Protein AF-A0A844G6V7-F1 (afdb_monomer)

Secondary structure (DSSP, 8-state):
----------SS-HHHHHHHHHHHHHHHHHHHHHTTGGGS-HHHHHHHHHHHHHHHHHHHHHHHS-TTSSGGGS-HHHHHHHH--SS----S-TT-HHHHHHHHHHHHHHHHHHHHHHHHHT-

Sequence (123 aa):
MSLDFSDWSFGGNAEREEEVINFLQELFTDFWLDKHLENLSDSKQELYCRNLNWLGEILVMHAVADPRSPEAQMTPHELFMANVNETEGPLLDPDDDVAQNEFDIVCGKLYRYLCEREQEQNI

Mean predicted aligned error: 3.95 Å

Structure (mmCIF, N/CA/C/O backbone):
data_AF-A0A844G6V7-F1
#
_entry.id   AF-A0A844G6V7-F1
#
loop_
_atom_site.group_PDB
_atom_site.id
_atom_site.type_symbol
_atom_site.label_atom_id
_atom_site.label_alt_id
_atom_site.label_comp_id
_atom_site.label_asym_id
_atom_site.label_entity_id
_atom_site.label_seq_id
_atom_site.pdbx_PDB_ins_code
_atom_site.Cartn_x
_atom_site.Cartn_y
_atom_site.Cartn_z
_atom_site.occupancy
_atom_site.B_iso_or_equiv
_atom_site.auth_seq_id
_atom_site.auth_comp_id
_atom_site.auth_asym_id
_atom_site.auth_atom_id
_atom_site.pdbx_PDB_model_num
ATOM 1 N N . MET A 1 1 ? 0.978 15.819 12.653 1.00 44.16 1 MET A N 1
ATOM 2 C CA . MET A 1 1 ? 1.774 14.608 12.392 1.00 44.16 1 MET A CA 1
ATOM 3 C C . MET A 1 1 ? 2.008 14.603 10.893 1.00 44.16 1 MET A C 1
ATOM 5 O O . MET A 1 1 ? 1.024 14.724 10.178 1.00 44.16 1 MET A O 1
ATOM 9 N N . SER A 1 2 ? 3.257 14.649 10.427 1.00 51.53 2 SER A N 1
ATOM 10 C CA . SER A 1 2 ? 3.523 14.383 9.006 1.00 51.53 2 SER A CA 1
ATOM 11 C C . SER A 1 2 ? 3.351 12.881 8.837 1.00 51.53 2 SER A C 1
ATOM 13 O O . SER A 1 2 ? 3.943 12.141 9.621 1.00 51.53 2 SER A O 1
ATOM 15 N N . LEU A 1 3 ? 2.488 12.443 7.925 1.00 61.53 3 LEU A N 1
ATOM 16 C CA . LEU A 1 3 ? 2.431 11.033 7.555 1.00 61.53 3 LEU A CA 1
ATOM 17 C C . LEU A 1 3 ? 3.737 10.730 6.829 1.00 61.53 3 LEU A C 1
ATOM 19 O O . LEU A 1 3 ? 3.997 11.305 5.777 1.00 61.53 3 LEU A O 1
ATOM 23 N N . ASP A 1 4 ? 4.596 9.934 7.454 1.00 65.19 4 ASP A N 1
ATOM 24 C CA . ASP A 1 4 ? 5.916 9.604 6.923 1.00 65.19 4 ASP A CA 1
ATOM 25 C C . ASP A 1 4 ? 5.824 8.290 6.139 1.00 65.19 4 ASP A C 1
ATOM 27 O O . ASP A 1 4 ? 6.245 7.225 6.592 1.00 65.19 4 ASP A O 1
ATOM 31 N N . PHE A 1 5 ? 5.151 8.368 4.989 1.00 67.25 5 PHE A N 1
ATOM 32 C CA . PHE A 1 5 ? 5.105 7.314 3.971 1.00 67.25 5 PHE A CA 1
ATOM 33 C C . PHE A 1 5 ? 6.228 7.540 2.952 1.00 67.25 5 PHE A C 1
ATOM 35 O O . PHE A 1 5 ? 5.986 7.629 1.745 1.00 67.25 5 PHE A O 1
ATOM 42 N N . SER A 1 6 ? 7.448 7.792 3.416 1.00 60.06 6 SER A N 1
ATOM 43 C CA . SER A 1 6 ? 8.507 8.262 2.529 1.00 60.06 6 SER A CA 1
ATOM 44 C C . SER A 1 6 ? 9.875 7.843 3.014 1.00 60.06 6 SER A C 1
ATOM 46 O O . SER A 1 6 ? 10.422 8.454 3.917 1.00 60.06 6 SER A O 1
ATOM 48 N N . ASP A 1 7 ? 10.386 6.795 2.375 1.00 71.50 7 ASP A N 1
ATOM 49 C CA . ASP A 1 7 ? 11.798 6.610 1.999 1.00 71.50 7 ASP A CA 1
ATOM 50 C C . ASP A 1 7 ? 11.965 5.330 1.143 1.00 71.50 7 ASP A C 1
ATOM 52 O O . ASP A 1 7 ? 13.059 4.772 1.031 1.00 71.50 7 ASP A O 1
ATOM 56 N N . TRP A 1 8 ? 10.883 4.824 0.526 1.00 87.06 8 TRP A N 1
ATOM 57 C CA . TRP A 1 8 ? 10.959 3.610 -0.282 1.00 87.06 8 TRP A CA 1
ATOM 58 C C . TRP A 1 8 ? 11.778 3.884 -1.539 1.00 87.06 8 TRP A C 1
ATOM 60 O O . TRP A 1 8 ? 11.407 4.698 -2.380 1.00 87.06 8 TRP A O 1
ATOM 70 N N . SER A 1 9 ? 12.890 3.178 -1.678 1.00 84.81 9 SER A N 1
ATOM 71 C CA . SER A 1 9 ? 13.663 3.124 -2.910 1.00 84.81 9 SER A CA 1
ATOM 72 C C . SER A 1 9 ? 14.351 1.772 -2.980 1.00 84.81 9 SER A C 1
ATOM 74 O O . SER A 1 9 ? 14.876 1.276 -1.980 1.00 84.81 9 SER A O 1
ATOM 76 N N . PHE A 1 10 ? 14.332 1.163 -4.161 1.00 86.50 10 PHE A N 1
ATOM 77 C CA . PHE A 1 10 ? 14.951 -0.140 -4.388 1.00 86.50 10 PHE A CA 1
ATOM 78 C C . PHE A 1 10 ? 16.223 -0.029 -5.243 1.00 86.50 10 PHE A C 1
ATOM 80 O O . PHE A 1 10 ? 17.095 -0.896 -5.180 1.00 86.50 10 PHE A O 1
ATOM 87 N N . GLY A 1 11 ? 16.380 1.063 -5.998 1.00 78.38 11 GLY A N 1
ATOM 88 C CA . GLY A 1 11 ? 17.553 1.335 -6.826 1.00 78.38 11 GLY A CA 1
ATOM 89 C C . GLY A 1 11 ? 17.434 0.800 -8.256 1.00 78.38 11 GLY A C 1
ATOM 90 O O . GLY A 1 11 ? 18.423 0.313 -8.808 1.00 78.38 11 GLY A O 1
ATOM 91 N N . GLY A 1 12 ? 16.238 0.877 -8.851 1.00 81.25 12 GLY A N 1
ATOM 92 C CA . GLY A 1 12 ? 15.944 0.441 -10.219 1.00 81.25 12 GLY A CA 1
ATOM 93 C C . GLY A 1 12 ? 15.713 1.592 -11.207 1.00 81.25 12 GLY A C 1
ATOM 94 O O . GLY A 1 12 ? 16.523 2.511 -11.344 1.00 81.25 12 GLY A O 1
ATOM 95 N N . ASN A 1 13 ? 14.611 1.518 -11.957 1.00 89.56 13 ASN A N 1
ATOM 96 C CA . ASN A 1 13 ? 14.187 2.609 -12.834 1.00 89.56 13 ASN A CA 1
ATOM 97 C C . ASN A 1 13 ? 13.553 3.726 -11.988 1.00 89.56 13 ASN A C 1
ATOM 99 O O . ASN A 1 13 ? 12.433 3.568 -11.517 1.00 89.56 13 ASN A O 1
ATOM 103 N N . ALA A 1 14 ? 14.255 4.851 -11.841 1.00 91.62 14 ALA A N 1
ATOM 104 C CA . ALA A 1 14 ? 13.828 5.967 -10.995 1.00 91.62 14 ALA A CA 1
ATOM 105 C C . ALA A 1 14 ? 12.475 6.580 -11.396 1.00 91.62 14 ALA A C 1
ATOM 107 O O . ALA A 1 14 ? 11.679 6.894 -10.520 1.00 91.62 14 ALA A O 1
ATOM 108 N N . GLU A 1 15 ? 12.189 6.711 -12.697 1.00 93.00 15 GLU A N 1
ATOM 109 C CA . GLU A 1 15 ? 10.898 7.236 -13.174 1.00 93.00 15 GLU A CA 1
ATOM 110 C C . GLU A 1 15 ? 9.757 6.293 -12.778 1.00 93.00 15 GLU A C 1
ATOM 112 O O . GLU A 1 15 ? 8.691 6.726 -12.349 1.00 93.00 15 GLU A O 1
ATOM 117 N N . ARG A 1 16 ? 10.016 4.985 -12.856 1.00 93.81 16 ARG A N 1
ATOM 118 C CA . ARG A 1 16 ? 9.051 3.963 -12.459 1.00 93.81 16 ARG A CA 1
ATOM 119 C C . ARG A 1 16 ? 8.859 3.889 -10.942 1.00 93.81 16 ARG A C 1
ATOM 121 O O . ARG A 1 16 ? 7.730 3.711 -10.495 1.00 93.81 16 ARG A O 1
ATOM 128 N N . GLU A 1 17 ? 9.933 4.016 -10.160 1.00 94.00 17 GLU A N 1
ATOM 129 C CA . GLU A 1 17 ? 9.829 4.121 -8.698 1.00 94.00 17 GLU A CA 1
ATOM 130 C C . GLU A 1 17 ? 8.961 5.325 -8.321 1.00 94.00 17 GLU A C 1
ATOM 132 O O . GLU A 1 17 ? 8.000 5.165 -7.577 1.00 94.00 17 GLU A O 1
ATOM 137 N N . GLU A 1 18 ? 9.244 6.503 -8.885 1.00 94.38 18 GLU A N 1
ATOM 138 C CA . GLU A 1 18 ? 8.504 7.737 -8.603 1.00 94.38 18 GLU A CA 1
ATOM 139 C C . GLU A 1 18 ? 7.015 7.617 -8.960 1.00 94.38 18 GLU A C 1
ATOM 141 O O . GLU A 1 18 ? 6.159 8.016 -8.171 1.00 94.38 18 GLU A O 1
ATOM 146 N N . GLU A 1 19 ? 6.684 7.018 -10.106 1.00 95.81 19 GLU A N 1
ATOM 147 C CA . GLU A 1 19 ? 5.296 6.782 -10.520 1.00 95.81 19 GLU A CA 1
ATOM 148 C C . GLU A 1 19 ? 4.520 5.942 -9.488 1.00 95.81 19 GLU A C 1
ATOM 150 O O . GLU A 1 19 ? 3.410 6.301 -9.086 1.00 95.81 19 GLU A O 1
ATOM 155 N N . VAL A 1 20 ? 5.112 4.833 -9.035 1.00 96.25 20 VAL A N 1
ATOM 156 C CA . VAL A 1 20 ? 4.483 3.926 -8.066 1.00 96.25 20 VAL A CA 1
ATOM 157 C C . VAL A 1 20 ? 4.419 4.558 -6.677 1.00 96.25 20 VAL A C 1
ATOM 159 O O . VAL A 1 20 ? 3.378 4.477 -6.026 1.00 96.25 20 VAL A O 1
ATOM 162 N N . ILE A 1 21 ? 5.484 5.235 -6.239 1.00 95.38 21 ILE A N 1
ATOM 163 C CA . ILE A 1 21 ? 5.529 5.941 -4.951 1.00 95.38 21 ILE A CA 1
ATOM 164 C C . ILE A 1 21 ? 4.434 7.006 -4.891 1.00 95.38 21 ILE A C 1
ATOM 166 O O . ILE A 1 21 ? 3.682 7.034 -3.920 1.00 95.38 21 ILE A O 1
ATOM 170 N N . ASN A 1 22 ? 4.294 7.833 -5.930 1.00 95.38 22 ASN A N 1
ATOM 171 C CA . ASN A 1 22 ? 3.292 8.898 -5.961 1.00 95.38 22 ASN A CA 1
ATOM 172 C C . ASN A 1 22 ? 1.866 8.340 -5.855 1.00 95.38 22 ASN A C 1
ATOM 174 O O . ASN A 1 22 ? 1.078 8.827 -5.044 1.00 95.38 22 ASN A O 1
ATOM 178 N N . PHE A 1 23 ? 1.551 7.281 -6.610 1.00 96.81 23 PHE A N 1
ATOM 179 C CA . PHE A 1 23 ? 0.250 6.613 -6.523 1.00 96.81 23 PHE A CA 1
ATOM 180 C C . PHE A 1 23 ? -0.032 6.075 -5.112 1.00 96.81 23 PHE A C 1
ATOM 182 O O . PHE A 1 23 ? -1.122 6.275 -4.575 1.00 96.81 23 PHE A O 1
ATOM 189 N N . LEU A 1 24 ? 0.944 5.400 -4.499 1.00 97.00 24 LEU A N 1
ATOM 190 C CA . LEU A 1 24 ? 0.778 4.809 -3.171 1.00 97.00 24 LEU A CA 1
ATOM 191 C C . LEU A 1 24 ? 0.665 5.875 -2.082 1.00 97.00 24 LEU A C 1
ATOM 193 O O . LEU A 1 24 ? -0.172 5.743 -1.195 1.00 97.00 24 LEU A O 1
ATOM 197 N N . GLN A 1 25 ? 1.448 6.951 -2.161 1.00 95.06 25 GLN A N 1
ATOM 198 C CA . GLN A 1 25 ? 1.361 8.064 -1.217 1.00 95.06 25 GLN A CA 1
ATOM 199 C C . GLN A 1 25 ? 0.003 8.759 -1.274 1.00 95.06 25 GLN A C 1
ATOM 201 O O . GLN A 1 25 ? -0.568 9.043 -0.219 1.00 95.06 25 GLN A O 1
ATOM 206 N N . GLU A 1 26 ? -0.530 9.001 -2.474 1.00 95.44 26 GLU A N 1
ATOM 207 C CA . GLU A 1 26 ? -1.875 9.551 -2.654 1.00 95.44 26 GLU A CA 1
ATOM 208 C C . GLU A 1 26 ? -2.923 8.607 -2.052 1.00 95.44 26 GLU A C 1
ATOM 210 O O . GLU A 1 26 ? -3.671 8.998 -1.157 1.00 95.44 26 GLU A O 1
ATOM 215 N N . LEU A 1 27 ? -2.901 7.327 -2.441 1.00 96.88 27 LEU A N 1
ATOM 216 C CA . LEU A 1 27 ? -3.837 6.322 -1.940 1.00 96.88 27 LEU A CA 1
ATOM 217 C C . LEU A 1 27 ? -3.788 6.177 -0.409 1.00 96.88 27 LEU A C 1
ATOM 219 O O . LEU A 1 27 ? -4.832 6.112 0.240 1.00 96.88 27 LEU A O 1
ATOM 223 N N . PHE A 1 28 ? -2.594 6.117 0.183 1.00 96.69 28 PHE A N 1
ATOM 224 C CA . PHE A 1 28 ? -2.432 5.930 1.626 1.00 96.69 28 PHE A CA 1
ATOM 225 C C . PHE A 1 28 ? -2.840 7.180 2.399 1.00 96.69 28 PHE A C 1
ATOM 227 O O . PHE A 1 28 ? -3.454 7.058 3.459 1.00 96.69 28 PHE A O 1
ATOM 234 N N . THR A 1 29 ? -2.534 8.369 1.876 1.00 95.50 29 THR A N 1
ATOM 235 C CA . THR A 1 29 ? -2.934 9.640 2.491 1.00 95.50 29 THR A CA 1
ATOM 236 C C . THR A 1 29 ? -4.448 9.792 2.479 1.00 95.50 29 THR A C 1
ATOM 238 O O . THR A 1 29 ? -5.034 10.080 3.523 1.00 95.50 29 THR A O 1
ATOM 241 N N . ASP A 1 30 ? -5.088 9.535 1.340 1.00 95.94 30 ASP A N 1
ATOM 242 C CA . ASP A 1 30 ? -6.540 9.629 1.224 1.00 95.94 30 ASP A CA 1
ATOM 243 C C . ASP 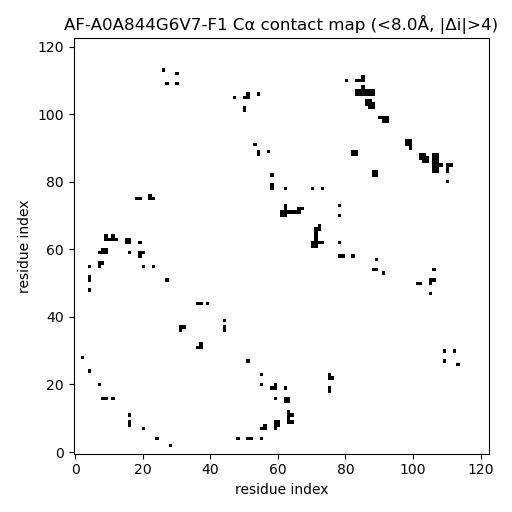A 1 30 ? -7.225 8.599 2.130 1.00 95.94 30 ASP A C 1
ATOM 245 O O . ASP A 1 30 ? -8.096 8.949 2.925 1.00 95.94 30 ASP A O 1
ATOM 249 N N . PHE A 1 31 ? -6.760 7.344 2.115 1.00 97.06 31 PHE A N 1
ATOM 250 C CA . PHE A 1 31 ? -7.253 6.303 3.020 1.00 97.06 31 PHE A CA 1
ATOM 251 C C . PHE A 1 31 ? -7.117 6.704 4.491 1.00 97.06 31 PHE A C 1
ATOM 253 O O . PHE A 1 31 ? -8.036 6.484 5.287 1.00 97.06 31 PHE A O 1
ATOM 260 N N . TRP A 1 32 ? -5.974 7.290 4.857 1.00 96.88 32 TRP A N 1
ATOM 261 C CA . TRP A 1 32 ? -5.704 7.720 6.221 1.00 96.88 32 TRP A CA 1
ATOM 262 C C . TRP A 1 32 ? -6.707 8.771 6.690 1.00 96.88 32 TRP A C 1
ATOM 264 O O . TRP A 1 32 ? -7.277 8.632 7.775 1.00 96.88 32 TRP A O 1
ATOM 274 N N . LEU A 1 33 ? -6.930 9.797 5.869 1.00 96.06 33 LEU A N 1
ATOM 275 C CA . LEU A 1 33 ? -7.805 10.920 6.191 1.00 96.06 33 LEU A CA 1
ATOM 276 C C . LEU A 1 33 ? -9.286 10.521 6.146 1.00 96.06 33 LEU A C 1
ATOM 278 O O . LEU A 1 33 ? -10.024 10.808 7.090 1.00 96.06 33 LEU A O 1
ATOM 282 N N . ASP A 1 34 ? -9.715 9.805 5.106 1.00 96.69 34 ASP A N 1
ATOM 283 C CA . ASP A 1 34 ? -11.120 9.435 4.900 1.00 96.69 34 ASP A CA 1
ATOM 284 C C . ASP A 1 34 ? -11.615 8.415 5.926 1.00 96.69 34 ASP A C 1
ATOM 286 O O . ASP A 1 34 ? -12.775 8.442 6.344 1.00 96.69 34 ASP A O 1
ATOM 290 N N . LYS A 1 35 ? -10.744 7.496 6.360 1.00 96.31 35 LYS A N 1
ATOM 291 C CA . LYS A 1 35 ? -11.076 6.537 7.424 1.00 96.31 35 LYS A CA 1
ATOM 292 C C . LYS A 1 35 ? -10.729 7.059 8.820 1.00 96.31 35 LYS A C 1
ATOM 294 O O . LYS A 1 35 ? -10.877 6.307 9.788 1.00 96.31 35 LYS A O 1
ATOM 299 N N . HIS A 1 36 ? -10.340 8.331 8.939 1.00 96.12 36 HIS A N 1
ATOM 300 C CA . HIS A 1 36 ? -10.078 9.015 10.204 1.00 96.12 36 HIS A CA 1
ATOM 301 C C . HIS A 1 36 ? -9.061 8.284 11.091 1.00 96.12 36 HIS A C 1
ATOM 303 O O . HIS A 1 36 ? -9.255 8.145 12.308 1.00 96.12 36 HIS A O 1
ATOM 309 N N . LEU A 1 37 ? -7.993 7.754 10.487 1.00 96.06 37 LEU A N 1
ATOM 310 C CA . LEU A 1 37 ? -7.005 6.950 11.204 1.00 96.06 37 LEU A CA 1
ATOM 311 C C . LEU A 1 37 ? -6.257 7.775 12.264 1.00 96.06 37 LEU A C 1
ATOM 313 O O . LEU A 1 37 ? -5.883 7.227 13.299 1.00 96.06 37 LEU A O 1
ATOM 317 N N . GLU A 1 38 ? -6.153 9.096 12.091 1.00 94.44 38 GLU A N 1
ATOM 318 C CA . GLU A 1 38 ? -5.594 10.041 13.068 1.00 94.44 38 GLU A CA 1
ATOM 319 C C . GLU A 1 38 ? -6.366 10.103 14.394 1.00 94.44 38 GLU A C 1
ATOM 321 O O . GLU A 1 38 ? -5.831 10.567 15.402 1.00 94.44 38 GLU A O 1
ATOM 326 N N . ASN A 1 39 ? -7.616 9.629 14.407 1.00 96.56 39 ASN A N 1
ATOM 327 C CA . ASN A 1 39 ? -8.461 9.589 15.601 1.00 96.56 39 ASN A CA 1
ATOM 328 C C . ASN A 1 39 ? -8.386 8.242 16.338 1.00 96.56 39 ASN A C 1
ATOM 330 O O . ASN A 1 39 ? -9.018 8.066 17.384 1.00 96.56 39 ASN A O 1
ATOM 334 N N . LEU A 1 40 ? -7.638 7.268 15.808 1.00 95.56 40 LEU A N 1
ATOM 335 C CA . LEU A 1 40 ? -7.394 5.996 16.484 1.00 95.56 40 LEU A CA 1
ATOM 336 C C . LEU A 1 40 ? -6.377 6.159 17.622 1.00 95.56 40 LEU A C 1
ATOM 338 O O . LEU A 1 40 ? -5.688 7.167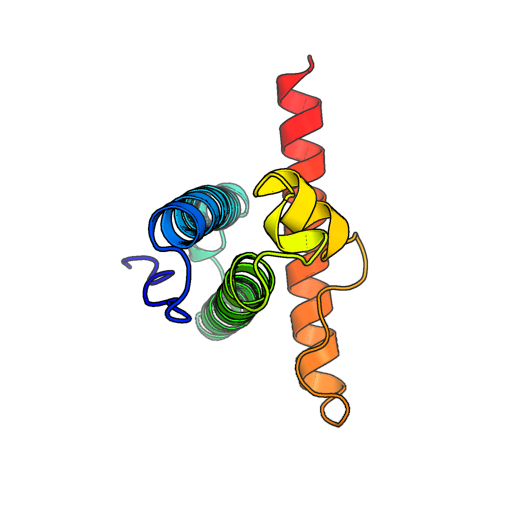 17.723 1.00 95.56 40 LEU A O 1
ATOM 342 N N . SER A 1 41 ? -6.259 5.149 18.487 1.00 96.88 41 SER A N 1
ATOM 343 C CA . SER A 1 41 ? -5.196 5.118 19.500 1.00 96.88 41 SER A CA 1
ATOM 344 C C . SER A 1 41 ? -3.813 5.057 18.851 1.00 96.88 41 SER A C 1
ATOM 346 O O . SER A 1 41 ? -3.670 4.425 17.806 1.00 96.88 41 SER A O 1
ATOM 348 N N . ASP A 1 42 ? -2.794 5.598 19.519 1.00 94.69 42 ASP A N 1
ATOM 349 C CA . ASP A 1 42 ? -1.401 5.606 19.042 1.00 94.69 42 ASP A CA 1
ATOM 350 C C . ASP A 1 42 ? -0.937 4.226 18.552 1.00 94.69 42 ASP A C 1
ATOM 352 O O . ASP A 1 42 ? -0.419 4.096 17.450 1.00 94.69 42 ASP A O 1
ATOM 356 N N . SER A 1 43 ? -1.238 3.165 19.309 1.00 95.06 43 SER A N 1
ATOM 357 C CA . SER A 1 43 ? -0.896 1.784 18.935 1.00 95.06 43 SER A CA 1
ATOM 358 C C . SE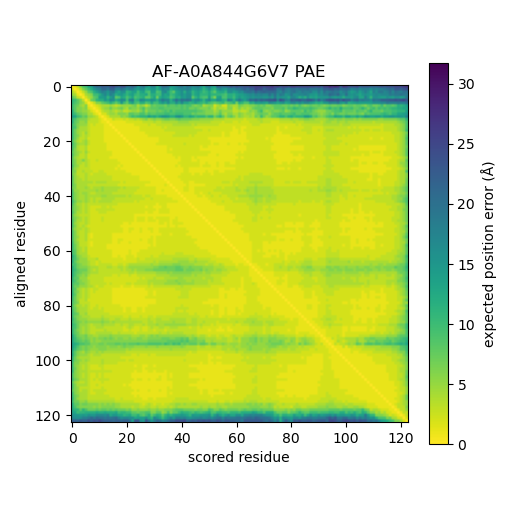R A 1 43 ? -1.546 1.308 17.633 1.00 95.06 43 SER A C 1
ATOM 360 O O . SER A 1 43 ? -0.970 0.508 16.901 1.00 95.06 43 SER A O 1
ATOM 362 N N . LYS A 1 44 ? -2.760 1.778 17.330 1.00 95.25 44 LYS A N 1
ATOM 363 C CA . LYS A 1 44 ? -3.444 1.451 16.075 1.00 95.25 44 LYS A CA 1
ATOM 364 C C . LYS A 1 44 ? -2.879 2.278 14.932 1.00 95.25 44 LYS A C 1
ATOM 366 O O . LYS A 1 44 ? -2.706 1.728 13.854 1.00 95.25 44 LYS A O 1
ATOM 371 N N . GLN A 1 45 ? -2.591 3.559 15.164 1.00 95.38 45 GLN A N 1
ATOM 372 C CA . GLN A 1 45 ? -1.936 4.411 14.170 1.00 95.38 45 GLN A CA 1
ATOM 373 C C . GLN A 1 45 ? -0.586 3.820 13.762 1.00 95.38 45 GLN A C 1
ATOM 375 O O . GLN A 1 45 ? -0.331 3.655 12.575 1.00 95.38 45 GLN A O 1
ATOM 380 N N . GLU A 1 46 ? 0.225 3.400 14.735 1.00 94.25 46 GLU A N 1
ATOM 381 C CA . GLU A 1 46 ? 1.504 2.729 14.497 1.00 94.25 46 GLU A CA 1
ATOM 382 C C . GLU A 1 46 ? 1.333 1.432 13.695 1.00 94.25 46 GLU A C 1
ATOM 384 O O . GLU A 1 46 ? 2.057 1.213 12.725 1.00 94.25 46 GLU A O 1
ATOM 389 N N . LEU A 1 47 ? 0.333 0.608 14.035 1.00 95.19 47 LEU A N 1
ATOM 390 C CA . LEU A 1 47 ? 0.015 -0.605 13.279 1.00 95.19 47 LEU A CA 1
ATOM 391 C C . LEU A 1 47 ? -0.335 -0.289 11.819 1.00 95.19 47 LEU A C 1
ATOM 393 O O . LEU A 1 47 ? 0.176 -0.956 10.923 1.00 95.19 47 LEU A O 1
ATOM 397 N N . TYR A 1 48 ? -1.180 0.712 11.554 1.00 96.62 48 TYR A N 1
ATOM 398 C CA . TYR A 1 48 ? -1.501 1.097 10.176 1.00 96.62 48 TYR A CA 1
ATOM 399 C C . TYR A 1 48 ? -0.280 1.658 9.447 1.00 96.62 48 TYR A C 1
ATOM 401 O O . TYR A 1 48 ? 0.010 1.191 8.352 1.00 96.62 48 TYR A O 1
ATOM 409 N N . CYS A 1 49 ? 0.465 2.591 10.049 1.00 94.75 49 CYS A N 1
ATOM 410 C CA . CYS A 1 49 ? 1.675 3.156 9.445 1.00 94.75 49 CYS A CA 1
ATOM 411 C C . CYS A 1 49 ? 2.679 2.069 9.062 1.00 94.75 49 CYS A C 1
ATOM 413 O O . CYS A 1 49 ? 3.151 2.044 7.930 1.00 94.75 49 CYS A O 1
ATOM 415 N N . ARG A 1 50 ? 2.978 1.144 9.983 1.00 94.69 50 ARG A N 1
ATOM 416 C CA . ARG A 1 50 ? 3.933 0.055 9.750 1.00 94.69 50 ARG A CA 1
ATOM 417 C C . ARG A 1 50 ? 3.509 -0.825 8.575 1.00 94.69 50 ARG A C 1
ATOM 419 O O . ARG A 1 50 ? 4.309 -1.070 7.683 1.00 94.69 50 ARG A O 1
ATOM 426 N N . ASN A 1 51 ? 2.254 -1.275 8.566 1.00 96.75 51 ASN A N 1
ATOM 427 C CA . ASN A 1 51 ? 1.752 -2.163 7.517 1.00 96.75 51 ASN A CA 1
ATOM 428 C C . ASN A 1 51 ? 1.625 -1.451 6.162 1.00 96.75 51 ASN A C 1
ATOM 430 O O . ASN A 1 51 ? 1.957 -2.036 5.140 1.00 96.75 51 ASN A O 1
ATOM 434 N N . LEU A 1 52 ? 1.204 -0.184 6.130 1.00 96.94 52 LEU A N 1
ATOM 435 C CA . LEU A 1 52 ? 1.199 0.601 4.892 1.00 96.94 52 LEU A CA 1
ATOM 436 C C . LEU A 1 52 ? 2.624 0.797 4.358 1.00 96.94 52 LEU A C 1
ATOM 438 O O . LEU A 1 52 ? 2.847 0.640 3.162 1.00 96.94 52 LEU A O 1
ATOM 442 N N . ASN A 1 53 ? 3.601 1.047 5.236 1.00 95.25 53 ASN A N 1
ATOM 443 C CA . ASN A 1 53 ? 5.004 1.142 4.838 1.00 95.25 53 ASN A CA 1
ATOM 444 C C . ASN A 1 53 ? 5.542 -0.165 4.250 1.00 95.25 53 ASN A C 1
ATOM 446 O O . ASN A 1 53 ? 6.148 -0.120 3.185 1.00 95.25 53 ASN A O 1
ATOM 450 N N . TRP A 1 54 ? 5.258 -1.318 4.858 1.00 95.88 54 TRP A N 1
ATOM 451 C CA . TRP A 1 54 ? 5.630 -2.608 4.265 1.00 95.88 54 TRP A CA 1
ATOM 452 C C . TRP A 1 54 ? 5.002 -2.831 2.891 1.00 95.88 54 TRP A C 1
ATOM 454 O O . TRP A 1 54 ? 5.679 -3.283 1.970 1.00 95.88 54 TRP A O 1
ATOM 464 N N . LEU A 1 55 ? 3.726 -2.478 2.719 1.00 97.56 55 LEU A N 1
ATOM 465 C CA . LEU A 1 55 ? 3.073 -2.593 1.419 1.00 97.56 55 LEU A CA 1
ATOM 466 C C . LEU A 1 55 ? 3.763 -1.701 0.378 1.00 97.56 55 LEU A C 1
ATOM 468 O O . LEU A 1 55 ? 4.012 -2.147 -0.740 1.00 97.56 55 LEU A O 1
ATOM 472 N N . GLY A 1 56 ? 4.104 -0.468 0.759 1.00 96.44 56 GLY A N 1
ATOM 473 C CA . GLY A 1 56 ? 4.859 0.454 -0.083 1.00 96.44 56 GLY A CA 1
ATOM 474 C C . GLY A 1 56 ? 6.206 -0.112 -0.526 1.00 96.44 56 GLY A C 1
ATOM 475 O O . GLY A 1 56 ? 6.486 -0.159 -1.723 1.00 96.44 56 GLY A O 1
ATOM 476 N N . GLU A 1 57 ? 7.001 -0.622 0.417 1.00 95.12 57 GLU A N 1
ATOM 477 C CA . GLU A 1 57 ? 8.300 -1.251 0.143 1.00 95.12 57 GLU A CA 1
ATOM 478 C C . GLU A 1 57 ? 8.178 -2.414 -0.849 1.00 95.12 57 GLU A C 1
ATOM 480 O O . GLU A 1 57 ? 8.932 -2.486 -1.825 1.00 95.12 57 GLU A O 1
ATOM 485 N N . ILE A 1 58 ? 7.204 -3.303 -0.635 1.00 96.12 58 ILE A N 1
ATOM 486 C CA . ILE A 1 58 ? 7.011 -4.489 -1.473 1.00 96.12 58 ILE A CA 1
ATOM 487 C C . ILE A 1 58 ? 6.573 -4.109 -2.884 1.00 96.12 58 ILE A C 1
ATOM 489 O O . ILE A 1 58 ? 7.127 -4.625 -3.855 1.00 96.12 58 ILE A O 1
ATOM 493 N N . LEU A 1 59 ? 5.596 -3.210 -3.024 1.00 96.94 59 LEU A N 1
ATOM 494 C CA . LEU A 1 59 ? 5.091 -2.829 -4.342 1.00 96.94 59 LEU A CA 1
ATOM 495 C C . LEU A 1 59 ? 6.134 -2.041 -5.137 1.00 96.94 59 LEU A C 1
ATOM 497 O O . LEU A 1 59 ? 6.306 -2.304 -6.327 1.00 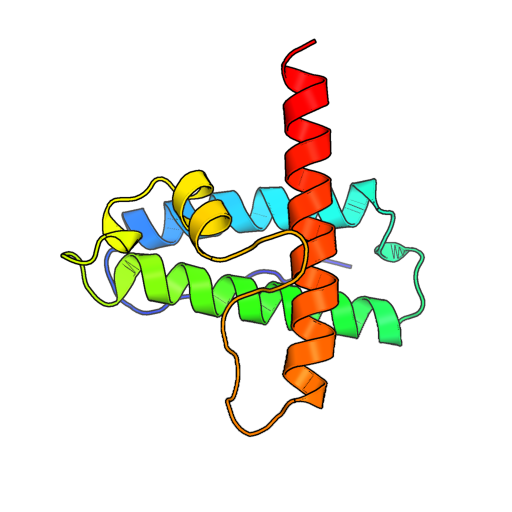96.94 59 LEU A O 1
ATOM 501 N N . VAL A 1 60 ? 6.889 -1.145 -4.493 1.00 96.12 60 VAL A N 1
ATOM 502 C CA . VAL A 1 60 ? 8.017 -0.462 -5.145 1.00 96.12 60 VAL A CA 1
ATOM 503 C C . VAL A 1 60 ? 9.059 -1.482 -5.599 1.00 96.12 60 VAL A C 1
ATOM 505 O O . VAL A 1 60 ? 9.460 -1.450 -6.760 1.00 96.12 60 VAL A O 1
ATOM 508 N N . MET A 1 61 ? 9.439 -2.440 -4.746 1.00 95.50 61 MET A N 1
ATOM 509 C CA . MET A 1 61 ? 10.341 -3.529 -5.133 1.00 95.50 61 MET A CA 1
ATOM 510 C C . MET A 1 61 ? 9.800 -4.313 -6.340 1.00 95.50 61 MET A C 1
ATOM 512 O O . MET A 1 61 ? 10.521 -4.479 -7.324 1.00 95.50 61 MET A O 1
ATOM 516 N N . HIS A 1 62 ? 8.546 -4.777 -6.310 1.00 95.31 62 HIS A N 1
ATOM 517 C CA . HIS A 1 62 ? 7.939 -5.532 -7.416 1.00 95.31 62 HIS A CA 1
ATOM 518 C C . HIS A 1 62 ? 7.937 -4.743 -8.730 1.00 95.31 62 HIS A C 1
ATOM 520 O O . HIS A 1 62 ? 8.160 -5.319 -9.796 1.00 95.31 62 HIS A O 1
ATOM 526 N N . ALA A 1 63 ? 7.739 -3.426 -8.660 1.00 95.69 63 ALA A N 1
ATOM 527 C CA . ALA A 1 63 ? 7.700 -2.564 -9.831 1.00 95.69 63 ALA A CA 1
ATOM 528 C C . ALA A 1 63 ? 9.049 -2.424 -10.550 1.00 95.69 63 ALA A C 1
ATOM 530 O O . ALA A 1 63 ? 9.056 -2.095 -11.738 1.00 95.69 63 ALA A O 1
ATOM 531 N N . VAL A 1 64 ? 10.180 -2.618 -9.857 1.00 94.94 64 VAL A N 1
ATOM 532 C CA . VAL A 1 64 ? 11.504 -2.288 -10.420 1.00 94.94 64 VAL A CA 1
ATOM 533 C C . VAL A 1 64 ? 12.576 -3.366 -10.278 1.00 94.94 64 VAL A C 1
ATOM 535 O O . VAL A 1 64 ? 13.624 -3.240 -10.914 1.00 94.94 64 VAL A O 1
ATOM 538 N N . ALA A 1 65 ? 12.342 -4.427 -9.502 1.00 93.31 65 ALA A N 1
ATOM 539 C CA . ALA A 1 65 ? 13.338 -5.471 -9.258 1.00 93.31 65 ALA A CA 1
ATOM 540 C C . ALA A 1 65 ? 13.736 -6.246 -10.529 1.00 93.31 65 ALA A C 1
ATOM 542 O O . ALA A 1 65 ? 14.918 -6.535 -10.724 1.00 93.31 65 ALA A O 1
ATOM 543 N N . ASP A 1 66 ? 12.780 -6.553 -11.413 1.00 92.81 66 ASP A N 1
ATOM 544 C CA . ASP A 1 66 ? 13.048 -7.104 -12.748 1.00 92.81 66 ASP A CA 1
ATOM 545 C C . ASP A 1 66 ? 12.274 -6.309 -13.810 1.00 92.81 66 ASP A C 1
ATOM 547 O O . ASP A 1 66 ? 11.065 -6.481 -13.934 1.00 92.81 66 ASP A O 1
ATOM 551 N N . PRO A 1 67 ? 12.945 -5.495 -14.647 1.00 89.19 67 PRO A N 1
ATOM 552 C CA . PRO A 1 67 ? 12.289 -4.717 -15.701 1.00 89.19 67 PRO A CA 1
ATOM 553 C C . PRO A 1 67 ? 11.495 -5.542 -16.726 1.00 89.19 67 PRO A C 1
ATOM 555 O O . PRO A 1 67 ? 10.753 -4.974 -17.526 1.00 89.19 67 PRO A O 1
ATOM 558 N N . ARG A 1 68 ? 11.684 -6.867 -16.765 1.00 92.25 68 ARG A N 1
ATOM 559 C CA . ARG A 1 68 ? 10.974 -7.781 -17.673 1.00 92.25 68 ARG A CA 1
ATOM 560 C C . ARG A 1 68 ? 9.823 -8.524 -16.997 1.00 92.25 68 ARG A C 1
ATOM 562 O O . ARG A 1 68 ? 9.166 -9.314 -17.678 1.00 92.25 68 ARG A O 1
ATOM 569 N N . SER A 1 69 ? 9.603 -8.328 -15.697 1.00 93.94 69 SER A N 1
ATOM 570 C CA . SER A 1 69 ? 8.477 -8.944 -15.000 1.00 93.94 69 SER A CA 1
ATOM 571 C C . SER A 1 69 ? 7.147 -8.353 -15.486 1.00 93.94 69 SER A C 1
ATOM 573 O O . SER A 1 69 ? 7.116 -7.219 -15.977 1.00 93.94 69 SER A O 1
ATOM 575 N N . PRO A 1 70 ? 6.033 -9.096 -15.368 1.00 94.94 70 PRO A N 1
ATOM 576 C CA . PRO A 1 70 ? 4.703 -8.535 -15.580 1.00 94.94 70 PRO A CA 1
ATOM 577 C C . PRO A 1 70 ? 4.447 -7.282 -14.728 1.00 94.94 70 PRO A C 1
ATOM 579 O O . PRO A 1 70 ? 3.932 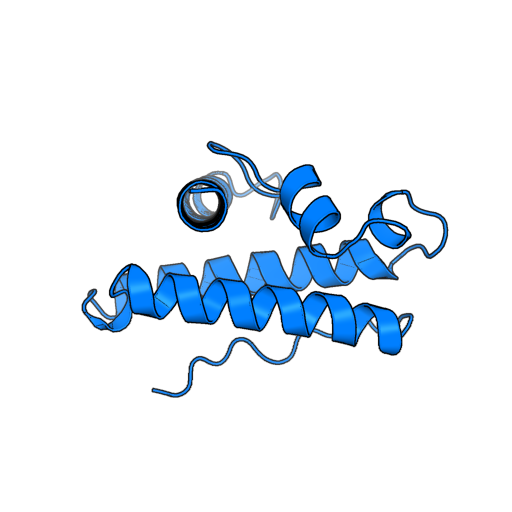-6.293 -15.241 1.00 94.94 70 PRO A O 1
ATOM 582 N N . GLU A 1 71 ? 4.865 -7.295 -13.461 1.00 94.88 71 GLU A N 1
ATOM 583 C CA . GLU A 1 71 ? 4.682 -6.218 -12.481 1.00 94.88 71 GLU A CA 1
ATOM 584 C C . GLU A 1 71 ? 5.368 -4.910 -12.904 1.00 94.88 71 GLU A C 1
ATOM 586 O O . GLU A 1 71 ? 4.820 -3.820 -12.715 1.00 94.88 71 GLU A O 1
ATOM 591 N N . ALA A 1 72 ? 6.534 -5.003 -13.550 1.00 93.00 72 ALA A N 1
ATOM 592 C CA . ALA A 1 72 ? 7.253 -3.841 -14.069 1.00 93.00 72 ALA A CA 1
ATOM 593 C C . ALA A 1 72 ? 6.543 -3.156 -15.249 1.00 93.00 72 ALA A C 1
ATOM 595 O O . ALA A 1 72 ? 6.866 -2.015 -15.575 1.00 93.00 72 ALA A O 1
ATOM 596 N N . GLN A 1 73 ? 5.591 -3.838 -15.894 1.00 94.56 73 GLN A N 1
ATOM 597 C CA . GLN A 1 73 ? 4.837 -3.330 -17.047 1.00 94.56 73 GLN A CA 1
ATOM 598 C C . GLN A 1 73 ? 3.410 -2.880 -16.692 1.00 94.56 73 GLN A C 1
ATOM 600 O O . GLN A 1 73 ? 2.732 -2.293 -17.533 1.00 94.56 73 GLN A O 1
ATOM 605 N N . MET A 1 74 ? 2.941 -3.167 -15.475 1.00 97.50 74 MET A N 1
ATOM 606 C CA . MET A 1 74 ? 1.619 -2.762 -14.987 1.00 97.50 74 MET A CA 1
ATOM 607 C C . MET A 1 74 ? 1.563 -1.253 -14.730 1.00 97.50 74 MET A C 1
ATOM 609 O O . MET A 1 74 ? 2.564 -0.629 -14.406 1.00 97.50 74 MET A O 1
ATOM 613 N N . THR A 1 75 ? 0.395 -0.632 -14.781 1.00 98.00 75 THR A N 1
ATOM 614 C CA . THR A 1 75 ? 0.200 0.677 -14.132 1.00 98.00 75 THR A CA 1
ATOM 615 C C . THR A 1 75 ? 0.309 0.534 -12.602 1.00 98.00 75 THR A C 1
ATOM 617 O O . THR A 1 75 ? 0.136 -0.573 -12.090 1.00 98.00 75 THR A O 1
ATOM 620 N N . PRO A 1 76 ? 0.574 1.605 -11.829 1.00 98.00 76 PRO A N 1
ATOM 621 C CA . PRO A 1 76 ? 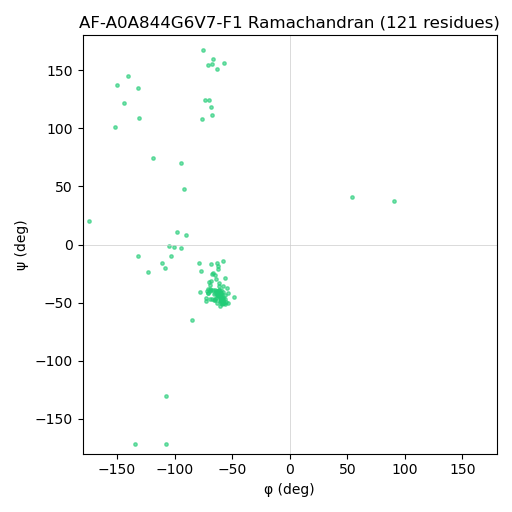0.582 1.523 -10.363 1.00 98.00 76 PRO A CA 1
ATOM 622 C C . PRO A 1 76 ? -0.721 0.956 -9.777 1.00 98.00 76 PRO A C 1
ATOM 624 O O . PRO A 1 76 ? -0.694 0.150 -8.850 1.00 98.00 76 PRO A O 1
ATOM 627 N N . HIS A 1 77 ? -1.857 1.315 -10.380 1.00 97.81 77 HIS A N 1
ATOM 628 C CA . HIS A 1 77 ? -3.160 0.765 -10.029 1.00 97.81 77 HIS A CA 1
ATOM 629 C C . HIS A 1 77 ? -3.245 -0.747 -10.303 1.00 97.81 77 HIS A C 1
ATOM 631 O O . HIS A 1 77 ? -3.611 -1.516 -9.418 1.00 97.81 77 HIS A O 1
ATOM 637 N N . GLU A 1 78 ? -2.876 -1.206 -11.505 1.00 98.19 78 GLU A N 1
ATOM 638 C CA . GLU A 1 78 ? -2.870 -2.643 -11.827 1.00 98.19 78 GLU A CA 1
ATOM 639 C C . GLU A 1 78 ? -1.910 -3.428 -10.931 1.00 98.19 78 GLU A C 1
ATOM 641 O O . GLU A 1 78 ? -2.249 -4.524 -10.494 1.00 98.19 78 GLU A O 1
ATOM 646 N N . LEU A 1 79 ? -0.745 -2.855 -10.618 1.00 98.31 79 LEU A N 1
ATOM 647 C CA . LEU A 1 79 ? 0.221 -3.442 -9.698 1.00 98.31 79 LEU A CA 1
ATOM 648 C C . LEU A 1 79 ? -0.400 -3.648 -8.313 1.00 98.31 79 LEU A C 1
ATOM 650 O O . LEU A 1 79 ? -0.288 -4.738 -7.754 1.00 98.31 79 LEU A O 1
ATOM 654 N N . PHE A 1 80 ? -1.082 -2.633 -7.780 1.00 98.38 80 PHE A N 1
ATOM 655 C CA . PHE A 1 80 ? -1.804 -2.742 -6.515 1.00 98.38 80 PHE A CA 1
ATOM 656 C C . PHE A 1 80 ? -2.873 -3.842 -6.577 1.00 98.38 80 PHE A C 1
ATOM 658 O O . PHE A 1 80 ? -2.866 -4.751 -5.750 1.00 98.38 80 PHE A O 1
ATOM 665 N N . MET A 1 81 ? -3.734 -3.821 -7.597 1.00 97.75 81 MET A N 1
ATOM 666 C CA . MET A 1 81 ? -4.838 -4.780 -7.747 1.00 97.75 81 MET A CA 1
ATOM 667 C C . MET A 1 81 ? -4.374 -6.220 -8.007 1.00 97.75 81 MET A C 1
ATOM 669 O O . MET A 1 81 ? -5.101 -7.165 -7.712 1.00 97.75 81 MET A O 1
ATOM 673 N N . ALA A 1 82 ? -3.172 -6.410 -8.553 1.00 97.44 82 ALA A N 1
ATOM 674 C CA . ALA A 1 82 ? -2.572 -7.729 -8.737 1.00 97.44 82 ALA A CA 1
ATOM 675 C C . ALA A 1 82 ? -1.993 -8.314 -7.437 1.00 97.44 82 ALA A C 1
ATOM 677 O O . ALA A 1 82 ? -1.833 -9.529 -7.337 1.00 97.44 82 ALA A O 1
ATOM 678 N N . ASN A 1 83 ? -1.668 -7.463 -6.461 1.00 97.94 83 ASN A N 1
ATOM 679 C CA . ASN A 1 83 ? -0.952 -7.841 -5.241 1.00 97.94 83 ASN A CA 1
ATOM 680 C C . ASN A 1 83 ? -1.815 -7.766 -3.974 1.00 97.94 83 ASN A C 1
ATOM 682 O O . ASN A 1 83 ? -1.428 -8.312 -2.944 1.00 97.94 83 ASN A O 1
ATOM 686 N N . VAL A 1 84 ? -2.959 -7.085 -4.030 1.00 98.19 84 VAL A N 1
ATOM 687 C CA . VAL A 1 84 ? -3.824 -6.836 -2.876 1.00 98.19 84 VAL A CA 1
ATOM 688 C C . VAL A 1 84 ? -5.266 -7.169 -3.234 1.00 98.19 84 VAL A C 1
ATOM 690 O O . VAL A 1 84 ? -5.763 -6.762 -4.28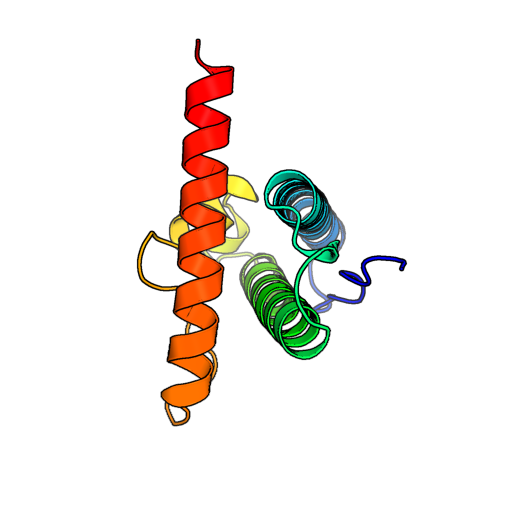2 1.00 98.19 84 VAL A O 1
ATOM 693 N N . ASN A 1 85 ? -5.957 -7.887 -2.348 1.00 97.25 85 ASN A N 1
ATOM 694 C CA . ASN A 1 85 ? -7.382 -8.189 -2.481 1.00 97.25 85 ASN A CA 1
ATOM 695 C C . ASN A 1 85 ? -8.134 -7.958 -1.152 1.00 97.25 85 ASN A C 1
ATOM 697 O O . ASN A 1 85 ? -7.591 -7.400 -0.202 1.00 97.25 85 ASN A O 1
ATOM 701 N N . GLU A 1 86 ? -9.411 -8.353 -1.072 1.00 96.44 86 GLU A N 1
ATOM 702 C CA . GLU A 1 86 ? -10.250 -8.126 0.120 1.00 96.44 86 GLU A CA 1
ATOM 703 C C . GLU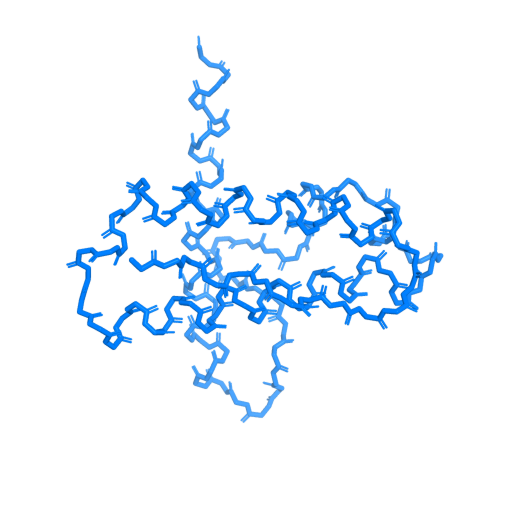 A 1 86 ? -9.760 -8.821 1.400 1.00 96.44 86 GLU A C 1
ATOM 705 O O . GLU A 1 86 ? -10.173 -8.422 2.502 1.00 96.44 86 GLU A O 1
ATOM 710 N N . THR A 1 87 ? -8.945 -9.868 1.257 1.00 95.94 87 THR A N 1
ATOM 711 C CA . THR A 1 87 ? -8.547 -10.776 2.337 1.00 95.94 87 THR A CA 1
ATOM 712 C C . THR A 1 87 ? -7.045 -10.879 2.546 1.00 95.94 87 THR A C 1
ATOM 714 O O . THR A 1 87 ? -6.657 -11.238 3.648 1.00 95.94 87 THR A O 1
ATOM 717 N N . GLU A 1 88 ? -6.226 -10.593 1.537 1.00 95.12 88 GLU A N 1
ATOM 718 C CA . GLU A 1 88 ? -4.786 -10.867 1.548 1.00 95.12 88 GLU A CA 1
ATOM 719 C C . GLU A 1 88 ? -3.999 -9.722 0.894 1.00 95.12 88 GLU A C 1
ATOM 721 O O . GLU A 1 88 ? -4.458 -9.096 -0.072 1.00 95.12 88 GLU A O 1
ATOM 726 N N . GLY A 1 89 ? -2.807 -9.460 1.430 1.00 97.50 89 GLY A N 1
ATOM 727 C CA . GLY A 1 89 ? -1.755 -8.685 0.775 1.00 97.50 89 GLY A CA 1
ATOM 728 C C . GLY A 1 89 ? -0.591 -9.575 0.318 1.00 97.50 89 GLY A C 1
ATOM 729 O O . GLY A 1 89 ? -0.671 -10.803 0.394 1.00 97.50 89 GLY A O 1
ATOM 730 N N . PRO A 1 90 ? 0.521 -8.975 -0.141 1.00 97.00 90 PRO A N 1
ATOM 731 C CA . PRO A 1 90 ? 1.753 -9.712 -0.408 1.00 97.00 90 PRO A CA 1
ATOM 732 C C . PRO A 1 90 ? 2.276 -10.484 0.813 1.00 97.00 90 PRO A C 1
ATOM 734 O O . PRO A 1 90 ? 2.039 -10.112 1.961 1.00 97.00 90 PRO A O 1
ATOM 737 N N . LEU A 1 91 ? 3.058 -11.535 0.563 1.00 95.69 91 LEU A N 1
ATOM 738 C CA . LEU A 1 91 ? 3.737 -12.268 1.631 1.00 95.69 91 LEU A CA 1
ATOM 739 C C . LEU A 1 91 ? 4.866 -11.411 2.233 1.00 95.69 91 LEU A C 1
ATOM 741 O O . LEU A 1 91 ? 5.760 -10.985 1.502 1.00 95.69 91 LEU A O 1
ATOM 745 N N . LEU A 1 92 ? 4.839 -11.203 3.552 1.00 92.25 92 LEU A N 1
ATOM 746 C CA . LEU A 1 92 ? 5.895 -10.523 4.311 1.00 92.25 92 LEU A CA 1
ATOM 747 C C . LEU A 1 92 ? 7.019 -11.486 4.703 1.00 92.25 92 LEU A C 1
ATOM 749 O O . LEU A 1 92 ? 8.159 -11.345 4.264 1.00 92.25 92 LEU A O 1
ATOM 753 N N . ASP A 1 93 ? 6.678 -12.463 5.540 1.00 88.44 93 ASP A N 1
ATOM 754 C CA . ASP A 1 93 ? 7.578 -13.473 6.085 1.00 88.44 93 ASP A CA 1
ATOM 755 C C . ASP A 1 93 ? 6.798 -14.796 6.189 1.00 88.44 93 ASP A C 1
ATOM 757 O O . ASP A 1 93 ? 5.752 -14.827 6.842 1.00 88.44 93 ASP A O 1
ATOM 761 N N . PRO A 1 94 ? 7.256 -15.886 5.546 1.00 85.88 94 PRO A N 1
ATOM 762 C CA . PRO A 1 94 ? 6.577 -17.180 5.600 1.00 85.88 94 PRO A CA 1
ATOM 763 C C . PRO A 1 94 ? 6.505 -17.802 7.003 1.00 85.88 94 PRO A C 1
ATOM 765 O O . PRO A 1 94 ? 5.728 -18.739 7.185 1.00 85.88 94 PRO A O 1
ATOM 768 N N . ASP A 1 95 ? 7.301 -17.328 7.964 1.00 94.00 95 ASP A N 1
ATOM 769 C CA . ASP A 1 95 ? 7.364 -17.880 9.319 1.00 94.00 95 ASP A CA 1
ATOM 770 C C . ASP A 1 95 ? 6.652 -17.001 10.375 1.00 94.00 95 ASP A C 1
ATOM 772 O O . ASP A 1 95 ? 6.591 -17.388 11.547 1.00 94.00 95 ASP A O 1
ATOM 776 N N . ASP A 1 96 ? 6.085 -15.847 9.990 1.00 94.31 96 ASP A N 1
ATOM 777 C CA . ASP A 1 96 ? 5.375 -14.931 10.899 1.00 94.31 96 ASP A CA 1
ATOM 778 C C . ASP A 1 96 ? 3.896 -14.744 10.517 1.00 94.31 96 ASP A C 1
ATOM 780 O O . ASP A 1 96 ? 3.457 -13.695 10.037 1.00 94.31 96 ASP A O 1
ATOM 784 N N . ASP A 1 97 ? 3.094 -15.773 10.807 1.00 95.06 97 ASP A N 1
ATOM 785 C CA . ASP A 1 97 ? 1.638 -15.756 10.612 1.00 95.06 97 ASP A CA 1
ATOM 786 C C . ASP A 1 97 ? 0.953 -14.596 11.356 1.00 95.06 97 ASP A C 1
ATOM 788 O O . ASP A 1 97 ? -0.121 -14.142 10.958 1.00 95.06 97 ASP A O 1
ATOM 792 N N . VAL A 1 98 ? 1.516 -14.127 12.475 1.00 95.81 98 VAL A N 1
ATOM 793 C CA . VAL A 1 98 ? 0.904 -13.047 13.261 1.00 95.81 98 VAL A CA 1
ATOM 794 C C . VAL A 1 98 ? 1.068 -11.722 12.526 1.00 95.81 98 VAL A C 1
ATOM 796 O O . VAL A 1 98 ? 0.078 -11.013 12.338 1.00 95.81 98 VAL A O 1
ATOM 799 N N . ALA A 1 99 ? 2.284 -11.414 12.071 1.00 95.12 99 ALA A N 1
ATOM 800 C CA . ALA A 1 99 ? 2.546 -10.227 11.268 1.00 95.12 99 ALA A CA 1
ATOM 801 C C . ALA A 1 99 ? 1.782 -10.267 9.938 1.00 95.12 99 ALA A C 1
ATOM 803 O O . ALA A 1 99 ? 1.162 -9.266 9.573 1.00 95.12 99 ALA A O 1
ATOM 804 N N . GLN A 1 100 ? 1.749 -11.424 9.264 1.00 97.50 100 GLN A N 1
ATOM 805 C CA . GLN A 1 100 ? 1.001 -11.589 8.017 1.00 97.50 100 GLN A CA 1
ATOM 806 C C . GLN A 1 100 ? -0.497 -11.318 8.215 1.00 97.50 100 GLN A C 1
ATOM 808 O O . GLN A 1 100 ? -1.078 -10.528 7.477 1.00 97.50 100 GLN A O 1
ATOM 813 N N . ASN A 1 101 ? -1.119 -11.872 9.263 1.00 97.31 101 ASN A N 1
ATOM 814 C CA . ASN A 1 101 ? -2.540 -11.634 9.540 1.00 97.31 101 ASN A CA 1
ATOM 815 C C . ASN A 1 101 ? -2.853 -10.150 9.814 1.00 97.31 101 ASN A C 1
ATOM 817 O O . ASN A 1 101 ? -3.894 -9.642 9.391 1.00 97.31 101 ASN A O 1
ATOM 821 N N . GLU A 1 102 ? -1.987 -9.434 10.539 1.00 97.25 102 GLU A N 1
ATOM 822 C CA . GLU A 1 102 ? -2.165 -7.992 10.763 1.00 97.25 102 GLU A CA 1
ATOM 823 C C . GLU A 1 102 ? -2.059 -7.198 9.456 1.00 97.25 102 GLU A C 1
ATOM 825 O O . GLU A 1 102 ? -2.858 -6.283 9.218 1.00 97.25 102 GLU A O 1
ATOM 830 N N . PHE A 1 103 ? -1.103 -7.570 8.609 1.00 98.19 103 PHE A N 1
ATOM 831 C CA . PHE A 1 103 ? -0.864 -6.963 7.308 1.00 98.19 103 PHE A CA 1
ATOM 832 C C . PHE A 1 103 ? -2.029 -7.182 6.341 1.00 98.19 103 PHE A C 1
ATOM 834 O O . PHE A 1 103 ? -2.538 -6.215 5.769 1.00 98.19 103 PHE A O 1
ATOM 841 N N . ASP A 1 104 ? -2.531 -8.411 6.246 1.00 98.25 104 ASP A N 1
ATOM 842 C CA . ASP A 1 104 ? -3.676 -8.793 5.418 1.00 98.25 104 ASP A CA 1
ATOM 843 C C . ASP A 1 104 ? -4.939 -8.003 5.784 1.00 98.25 104 ASP A C 1
ATOM 845 O O . ASP A 1 104 ? -5.664 -7.509 4.918 1.00 98.25 104 ASP A O 1
ATOM 849 N N . ILE A 1 105 ? -5.180 -7.785 7.082 1.00 98.19 105 ILE A N 1
ATOM 850 C CA . ILE A 1 105 ? -6.314 -6.977 7.552 1.00 98.19 105 ILE A CA 1
ATOM 851 C C . ILE A 1 105 ? -6.205 -5.523 7.075 1.00 98.19 105 ILE A C 1
ATOM 853 O O . ILE A 1 105 ? -7.224 -4.916 6.722 1.00 98.19 105 ILE A O 1
ATOM 857 N N . VAL A 1 106 ? -5.008 -4.931 7.114 1.00 98.19 106 VAL A N 1
ATOM 858 C CA . VAL A 1 106 ? -4.782 -3.552 6.653 1.00 98.19 106 VAL A CA 1
ATOM 859 C C . VAL A 1 106 ? -4.926 -3.474 5.133 1.00 98.19 106 VAL A C 1
ATOM 861 O O . VAL A 1 106 ? -5.688 -2.637 4.645 1.00 98.19 106 VAL A O 1
ATOM 864 N N . CYS A 1 107 ? -4.296 -4.398 4.410 1.00 98.50 107 CYS A N 1
ATOM 865 C CA . CYS A 1 107 ? -4.387 -4.553 2.961 1.00 98.50 107 CYS A CA 1
ATOM 866 C C . CYS A 1 107 ? -5.840 -4.672 2.479 1.00 98.50 107 CYS A C 1
ATOM 868 O O . CYS A 1 107 ? -6.289 -3.874 1.656 1.00 98.50 107 CYS A O 1
ATOM 870 N N . GLY A 1 108 ? -6.631 -5.563 3.081 1.00 98.38 108 GLY A N 1
ATOM 871 C CA . GLY A 1 108 ? -8.036 -5.743 2.718 1.00 98.38 108 GLY A CA 1
ATOM 872 C C . GLY A 1 108 ? -8.914 -4.519 2.995 1.00 98.38 108 GLY A C 1
ATOM 873 O O . GLY A 1 108 ? -9.898 -4.277 2.294 1.00 98.38 108 GLY A O 1
ATOM 874 N N . LYS A 1 109 ? -8.588 -3.705 4.009 1.00 98.38 109 LYS A N 1
ATOM 875 C CA . LYS A 1 109 ? -9.285 -2.426 4.247 1.00 98.38 109 LYS A CA 1
ATOM 876 C C . LYS A 1 109 ? -8.935 -1.384 3.196 1.00 98.38 109 LYS A C 1
ATOM 878 O O . LYS A 1 109 ? -9.839 -0.680 2.753 1.00 98.38 109 LYS A O 1
ATOM 883 N N . LEU A 1 110 ? -7.665 -1.303 2.815 1.00 98.50 110 LEU A N 1
ATOM 884 C CA . LEU A 1 110 ? -7.206 -0.387 1.782 1.00 98.50 110 LEU A CA 1
ATOM 885 C C . LEU A 1 110 ? -7.790 -0.755 0.410 1.00 98.50 110 LEU A C 1
ATOM 887 O O . LEU A 1 110 ? -8.291 0.117 -0.291 1.00 98.50 110 LEU A O 1
ATOM 891 N N . TYR A 1 111 ? -7.816 -2.046 0.071 1.00 98.56 111 TYR A N 1
ATOM 892 C CA . TYR A 1 111 ? -8.447 -2.554 -1.148 1.00 98.56 111 TYR A CA 1
ATOM 893 C C . TYR A 1 111 ? -9.929 -2.182 -1.226 1.00 98.56 111 TYR A C 1
ATOM 895 O O . TYR A 1 111 ? -10.383 -1.623 -2.224 1.00 98.56 111 TYR A O 1
ATOM 903 N N . ARG A 1 112 ? -10.688 -2.444 -0.150 1.00 98.12 112 ARG A N 1
ATOM 904 C CA . ARG A 1 112 ? -12.108 -2.068 -0.092 1.00 98.12 112 ARG A CA 1
ATOM 905 C C . ARG A 1 112 ? -12.297 -0.564 -0.242 1.00 98.12 112 ARG A C 1
ATOM 907 O O . ARG A 1 112 ? -13.190 -0.152 -0.968 1.00 98.12 112 ARG A O 1
ATOM 914 N N . TYR A 1 113 ? -11.448 0.236 0.400 1.00 97.81 113 TYR A N 1
ATOM 915 C CA . TYR A 1 113 ? -11.486 1.688 0.255 1.00 97.81 113 TYR A CA 1
ATOM 916 C C . TYR A 1 113 ? -11.276 2.133 -1.198 1.00 97.81 113 TYR A C 1
ATOM 918 O O . TYR A 1 113 ? -12.063 2.933 -1.696 1.00 97.81 113 TYR A O 1
ATOM 926 N N . LEU A 1 114 ? -10.273 1.587 -1.893 1.00 96.88 114 LEU A N 1
ATOM 927 C CA . LEU A 1 114 ? -10.038 1.900 -3.303 1.00 96.88 114 LEU A CA 1
ATOM 928 C C . LEU A 1 114 ? -11.251 1.521 -4.168 1.00 96.88 114 LEU A C 1
ATOM 930 O O . LEU A 1 114 ? -11.730 2.345 -4.941 1.00 96.88 114 LEU A O 1
ATOM 934 N N . CYS A 1 115 ? -11.810 0.323 -3.967 1.00 96.00 115 CYS A N 1
ATOM 935 C CA . CYS A 1 115 ? -12.995 -0.138 -4.696 1.00 96.00 115 CYS A CA 1
ATOM 936 C C . CYS A 1 115 ? -14.232 0.744 -4.443 1.00 96.00 115 CYS A C 1
ATOM 938 O O . CYS A 1 115 ? -14.974 1.044 -5.376 1.00 96.00 115 CYS A O 1
ATOM 940 N N . GLU A 1 116 ? -14.474 1.149 -3.191 1.00 95.69 116 GLU A N 1
ATOM 941 C CA . GLU A 1 116 ? -15.555 2.076 -2.817 1.00 95.69 116 GLU A CA 1
ATOM 942 C C . GLU A 1 116 ? -15.381 3.418 -3.545 1.00 95.69 116 GLU A C 1
ATOM 944 O O . GLU A 1 116 ? -16.304 3.895 -4.207 1.00 95.69 116 GLU A O 1
ATOM 949 N N . ARG A 1 117 ? -14.168 3.981 -3.501 1.00 93.00 117 ARG A N 1
ATOM 950 C CA . ARG A 1 117 ? -13.828 5.262 -4.132 1.00 93.00 117 ARG A CA 1
ATOM 951 C C . ARG A 1 117 ? -14.030 5.236 -5.648 1.00 93.00 117 ARG A C 1
ATOM 953 O O . ARG A 1 117 ? -14.545 6.190 -6.226 1.00 93.00 117 ARG A O 1
ATOM 960 N N . GLU A 1 118 ? -13.656 4.145 -6.304 1.00 91.44 118 GLU A N 1
ATOM 961 C CA . GLU A 1 118 ? -13.833 3.984 -7.752 1.00 91.44 118 GLU A CA 1
ATOM 962 C C . GLU A 1 118 ? -15.297 3.830 -8.162 1.00 91.44 118 GLU A C 1
ATOM 964 O O . GLU A 1 118 ? -15.693 4.285 -9.236 1.00 91.44 118 GLU A O 1
ATOM 969 N N . GLN A 1 119 ? -16.128 3.218 -7.317 1.00 87.31 119 GLN A N 1
ATOM 970 C CA . GLN A 1 119 ? -17.568 3.157 -7.563 1.00 87.31 119 GLN A 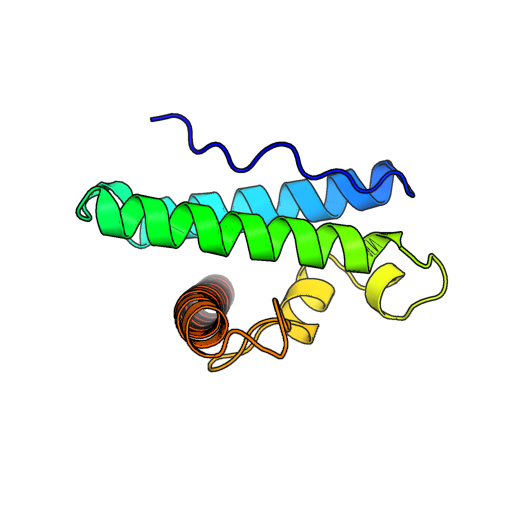CA 1
ATOM 971 C C . GLN A 1 119 ? -18.204 4.547 -7.477 1.00 87.31 119 GLN A C 1
ATOM 973 O O . GLN A 1 119 ? -19.051 4.872 -8.303 1.00 87.31 119 GLN A O 1
ATOM 978 N N . GLU A 1 120 ? -17.768 5.382 -6.533 1.00 81.19 120 GLU A N 1
ATOM 979 C CA . GLU A 1 120 ? -18.273 6.748 -6.352 1.00 81.19 120 GLU A CA 1
ATOM 980 C C . GLU A 1 120 ? -17.881 7.698 -7.493 1.00 81.19 120 GLU A C 1
ATOM 982 O O . GLU A 1 120 ? -18.651 8.590 -7.834 1.00 81.19 120 GLU A O 1
ATOM 987 N N . GLN A 1 121 ? -16.719 7.497 -8.122 1.00 72.88 121 GLN A N 1
ATOM 988 C CA . GLN A 1 121 ? -16.261 8.312 -9.259 1.00 72.88 121 GLN A CA 1
ATOM 989 C C . GLN A 1 121 ? -16.925 7.942 -10.596 1.00 72.88 121 GLN A C 1
ATOM 991 O O . GLN A 1 121 ? -16.855 8.712 -11.555 1.00 72.88 121 GLN A O 1
ATOM 996 N N . ASN A 1 122 ? -17.566 6.773 -10.669 1.00 61.94 122 ASN A N 1
ATOM 997 C CA . ASN A 1 122 ? -18.259 6.269 -11.859 1.00 61.94 122 ASN A CA 1
ATOM 998 C C . ASN A 1 122 ? -19.785 6.517 -11.833 1.00 61.94 122 ASN A C 1
ATOM 1000 O O . ASN A 1 122 ? -20.508 5.963 -12.669 1.00 61.94 122 ASN A O 1
ATOM 1004 N N . ILE A 1 123 ? -20.272 7.336 -10.891 1.00 49.28 123 ILE A N 1
ATOM 1005 C CA . ILE A 1 123 ? -21.676 7.767 -10.731 1.00 49.28 123 ILE A CA 1
ATOM 1006 C C . ILE A 1 123 ? -21.782 9.271 -11.002 1.00 49.28 123 ILE A C 1
ATOM 1008 O O . ILE A 1 123 ? -22.730 9.660 -11.725 1.00 49.28 123 ILE A O 1
#

Radius of gyration: 14.25 Å; Cα contacts (8 Å, |Δi|>4): 114; chains: 1; bounding box: 39×32×37 Å

pLDDT: mean 92.18, std 10.38, range [44.16, 98.56]

Solvent-accessible surface area (backbone atoms only — not comparable to full-atom values): 7057 Å² total; per-residue (Å²): 130,83,84,80,80,76,82,80,78,81,82,59,53,63,71,59,44,51,55,36,50,52,52,49,45,52,54,51,50,50,51,38,61,77,67,45,42,86,76,48,57,69,74,54,40,50,51,50,53,53,42,52,46,51,52,49,45,51,52,46,36,52,41,34,74,42,78,83,40,73,48,35,71,42,53,57,65,54,40,47,61,75,46,35,36,74,71,38,42,71,90,83,52,99,87,38,67,67,62,42,54,56,35,12,56,52,32,12,50,52,40,49,50,53,54,54,54,54,56,63,76,74,109

Foldseek 3Di:
DPLPLDDADDPFPPVQLVQLSVVLVVLLVCLCVVVVVVPDDPVSVVLLSVLSSLLSNVLSCQCGVDCPDPSVVDHSVVSLVVAAELQAGHDDDPVCPPNRNSNRNSRNSSRVVVVVVVVVVVD

Organism: NCBI:txid2606640